Protein AF-A0A948REV4-F1 (afdb_monomer_lite)

Structure (mmCIF, N/CA/C/O backbone):
data_AF-A0A948REV4-F1
#
_entry.id   AF-A0A948REV4-F1
#
loop_
_atom_site.group_PDB
_atom_site.id
_atom_site.type_symbol
_atom_site.label_atom_id
_atom_site.label_alt_id
_atom_site.label_comp_id
_atom_site.label_asym_id
_atom_site.label_entity_id
_atom_site.label_seq_id
_atom_site.pdbx_PDB_ins_code
_atom_site.Cartn_x
_atom_site.Cartn_y
_atom_site.Cartn_z
_atom_site.occupancy
_atom_site.B_iso_or_equiv
_atom_site.auth_seq_id
_atom_site.auth_comp_id
_atom_site.auth_asym_id
_atom_site.auth_atom_id
_atom_site.pdbx_PDB_model_num
ATOM 1 N N . MET A 1 1 ? -10.980 -16.193 -3.508 1.00 78.00 1 MET A N 1
ATOM 2 C CA . MET A 1 1 ? -10.011 -15.382 -2.743 1.00 78.00 1 MET A CA 1
ATOM 3 C C . MET A 1 1 ? -9.751 -14.113 -3.533 1.00 78.00 1 MET A C 1
ATOM 5 O O . MET A 1 1 ? -9.506 -14.220 -4.729 1.00 78.00 1 MET A O 1
ATOM 9 N N . ILE A 1 2 ? -9.916 -12.940 -2.920 1.00 94.00 2 ILE A N 1
ATOM 10 C CA . ILE A 1 2 ? -9.687 -11.651 -3.591 1.00 94.00 2 ILE A CA 1
ATOM 11 C C . ILE A 1 2 ? -8.185 -11.362 -3.551 1.00 94.00 2 ILE A C 1
ATOM 13 O O . ILE A 1 2 ? -7.562 -11.546 -2.508 1.00 94.00 2 ILE A O 1
ATOM 17 N N . ARG A 1 3 ? -7.609 -10.930 -4.676 1.00 96.50 3 ARG A N 1
ATOM 18 C CA . ARG A 1 3 ? -6.180 -10.624 -4.803 1.00 96.50 3 ARG A CA 1
ATOM 19 C C . ARG A 1 3 ? -6.002 -9.188 -5.277 1.00 96.50 3 ARG A C 1
ATOM 21 O O . ARG A 1 3 ? -6.592 -8.803 -6.286 1.00 96.50 3 ARG A O 1
ATOM 28 N N . VAL A 1 4 ? -5.207 -8.406 -4.553 1.00 96.81 4 VAL A N 1
ATOM 29 C CA . VAL A 1 4 ? -4.998 -6.973 -4.799 1.00 96.81 4 VAL A CA 1
ATOM 30 C C . VAL A 1 4 ? -3.530 -6.727 -5.133 1.00 96.81 4 VAL A C 1
ATOM 32 O O . VAL A 1 4 ? -2.642 -7.013 -4.334 1.00 96.81 4 VAL A O 1
ATOM 35 N N . GLY A 1 5 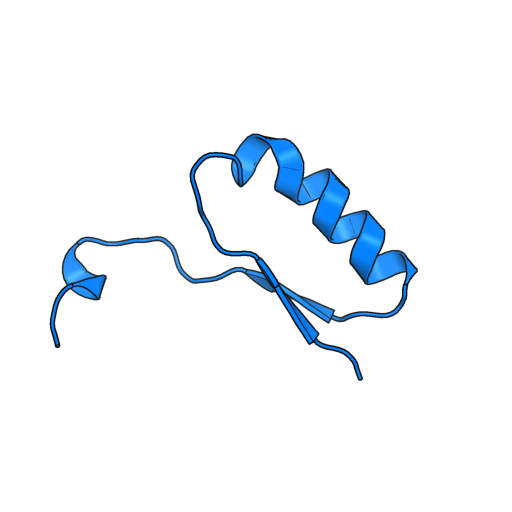? -3.274 -6.193 -6.328 1.00 94.75 5 GLY A N 1
ATOM 36 C CA . GLY A 1 5 ? -1.937 -5.795 -6.763 1.00 94.75 5 GLY A CA 1
ATOM 37 C C . GLY A 1 5 ? -1.616 -4.356 -6.358 1.00 94.75 5 GLY A C 1
ATOM 38 O O . GLY A 1 5 ? -2.357 -3.446 -6.723 1.00 94.75 5 GLY A O 1
ATOM 39 N N . ILE A 1 6 ? -0.500 -4.133 -5.660 1.00 94.00 6 ILE A N 1
ATOM 40 C CA . ILE A 1 6 ? 0.009 -2.792 -5.341 1.00 94.00 6 ILE A CA 1
ATOM 41 C C . ILE A 1 6 ? 1.262 -2.513 -6.188 1.00 94.00 6 ILE A C 1
ATOM 43 O O . ILE A 1 6 ? 2.298 -3.160 -5.988 1.00 94.00 6 ILE A O 1
ATOM 47 N N . PRO A 1 7 ? 1.207 -1.554 -7.132 1.00 91.94 7 PRO A N 1
ATOM 48 C CA . PRO A 1 7 ? 2.372 -1.173 -7.913 1.00 91.94 7 PRO A CA 1
ATOM 49 C C . PRO A 1 7 ? 3.353 -0.350 -7.074 1.00 91.94 7 PRO A C 1
ATOM 51 O O . PRO A 1 7 ? 2.960 0.482 -6.250 1.00 91.94 7 PRO A O 1
ATOM 54 N N . ARG A 1 8 ? 4.649 -0.512 -7.351 1.00 90.12 8 ARG A N 1
ATOM 55 C CA . ARG A 1 8 ? 5.705 0.362 -6.818 1.00 90.12 8 ARG A CA 1
ATOM 56 C C . ARG A 1 8 ? 5.754 1.715 -7.531 1.00 90.12 8 ARG A C 1
ATOM 58 O O . ARG A 1 8 ? 6.704 2.025 -8.242 1.00 90.12 8 ARG A O 1
ATOM 65 N N . ALA A 1 9 ? 4.696 2.498 -7.352 1.00 85.69 9 ALA A N 1
ATOM 66 C CA . ALA A 1 9 ? 4.561 3.854 -7.875 1.00 85.69 9 ALA A CA 1
ATOM 67 C C . ALA A 1 9 ? 5.075 4.916 -6.880 1.00 85.69 9 ALA A C 1
ATOM 69 O O . ALA A 1 9 ? 5.557 4.590 -5.796 1.00 85.69 9 ALA A O 1
ATOM 70 N N . LEU A 1 10 ? 4.934 6.195 -7.248 1.00 90.88 10 LEU A N 1
ATOM 71 C CA . LEU A 1 10 ? 5.479 7.366 -6.545 1.00 90.88 10 LEU A CA 1
ATOM 72 C C . LEU A 1 10 ? 5.324 7.329 -5.014 1.00 90.88 10 LEU A C 1
ATOM 74 O O . LEU A 1 10 ? 6.270 7.629 -4.295 1.00 90.88 10 LEU A O 1
ATOM 78 N N . LEU A 1 11 ? 4.148 6.941 -4.515 1.00 93.19 11 LEU A N 1
ATOM 79 C CA . LEU A 1 11 ? 3.819 6.982 -3.085 1.00 93.19 11 LEU A CA 1
ATOM 80 C C . LEU A 1 11 ? 3.821 5.600 -2.413 1.00 93.19 11 LEU A C 1
ATOM 82 O O . LEU A 1 11 ? 3.366 5.461 -1.276 1.00 93.19 11 LEU A O 1
ATOM 86 N N . TYR A 1 12 ? 4.331 4.572 -3.099 1.00 93.00 12 TYR A N 1
ATOM 87 C CA . TYR A 1 12 ? 4.347 3.196 -2.600 1.00 93.00 12 TYR A CA 1
ATOM 88 C C . TYR A 1 12 ? 4.990 3.104 -1.214 1.00 93.00 12 TYR A C 1
ATOM 90 O O . TYR A 1 12 ? 4.377 2.592 -0.287 1.00 93.00 12 TYR A O 1
ATOM 98 N N . TYR A 1 13 ? 6.191 3.655 -1.038 1.00 92.06 13 TYR A N 1
ATOM 99 C CA . TYR A 1 13 ? 6.933 3.507 0.217 1.00 92.06 13 TYR A CA 1
ATOM 100 C C . TYR A 1 13 ? 6.258 4.193 1.408 1.00 92.06 13 TYR A C 1
ATOM 102 O O . TYR A 1 13 ? 6.441 3.760 2.541 1.00 92.06 13 TYR A O 1
ATOM 110 N N . GLN A 1 14 ? 5.460 5.230 1.153 1.00 96.88 14 GLN A N 1
ATOM 111 C CA . GLN A 1 14 ? 4.757 5.966 2.197 1.00 96.88 14 GLN A CA 1
ATOM 112 C C . GLN A 1 14 ? 3.471 5.258 2.633 1.00 96.88 14 GLN A C 1
ATOM 114 O O . GLN A 1 14 ? 3.196 5.176 3.827 1.00 96.88 14 GLN A O 1
ATOM 119 N N . TYR A 1 15 ? 2.684 4.740 1.684 1.00 96.00 15 TYR A N 1
ATOM 120 C CA . TYR A 1 15 ? 1.348 4.212 1.986 1.00 96.00 15 TYR A CA 1
ATOM 121 C C . TYR A 1 15 ? 1.233 2.692 1.931 1.00 96.00 15 TYR A C 1
ATOM 123 O O . TYR A 1 15 ? 0.205 2.160 2.347 1.00 96.00 15 TYR A O 1
ATOM 131 N N . TYR A 1 16 ? 2.250 1.975 1.450 1.00 96.38 16 TYR A N 1
ATOM 132 C CA . TYR A 1 16 ? 2.195 0.517 1.359 1.00 96.38 16 TYR A CA 1
ATOM 133 C C . TYR A 1 16 ? 1.834 -0.160 2.689 1.00 96.38 16 TYR A C 1
ATOM 135 O O . TYR A 1 16 ? 0.936 -0.998 2.659 1.00 96.38 16 TYR A O 1
ATOM 143 N N . PRO A 1 17 ? 2.420 0.203 3.852 1.00 97.19 17 PRO A N 1
ATOM 144 C CA . PRO A 1 17 ? 2.038 -0.428 5.116 1.00 97.19 17 PRO A CA 1
ATOM 145 C C . PRO A 1 17 ? 0.548 -0.261 5.440 1.00 97.19 17 PRO A C 1
AT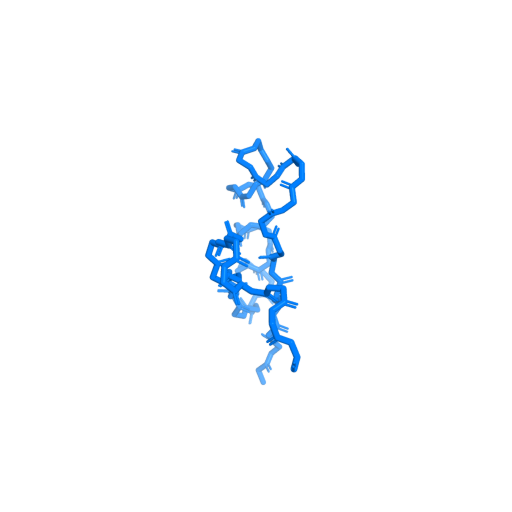OM 147 O O . PRO A 1 17 ? -0.098 -1.223 5.839 1.00 97.19 17 PRO A O 1
ATOM 150 N N . ALA A 1 18 ? -0.015 0.931 5.205 1.00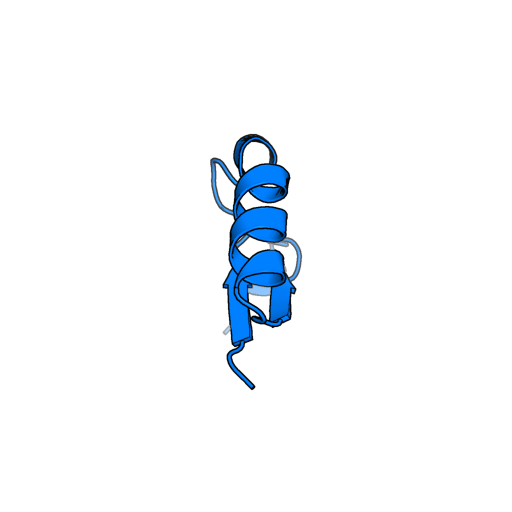 97.56 18 ALA A N 1
ATOM 151 C CA . ALA A 1 18 ? -1.428 1.205 5.456 1.00 97.56 18 ALA A CA 1
ATOM 152 C C . ALA A 1 18 ? -2.341 0.389 4.528 1.00 97.56 18 ALA A C 1
ATOM 154 O O . ALA A 1 18 ? -3.278 -0.258 4.994 1.00 97.56 18 ALA A O 1
ATOM 155 N N . TRP A 1 19 ? -2.045 0.371 3.226 1.00 96.69 19 TRP A N 1
ATOM 156 C CA . TRP A 1 19 ? -2.838 -0.381 2.251 1.00 96.69 19 TRP A CA 1
ATOM 157 C C . TRP A 1 19 ? -2.723 -1.891 2.432 1.00 96.69 19 TRP A C 1
ATOM 159 O O . TRP A 1 19 ? -3.730 -2.585 2.315 1.00 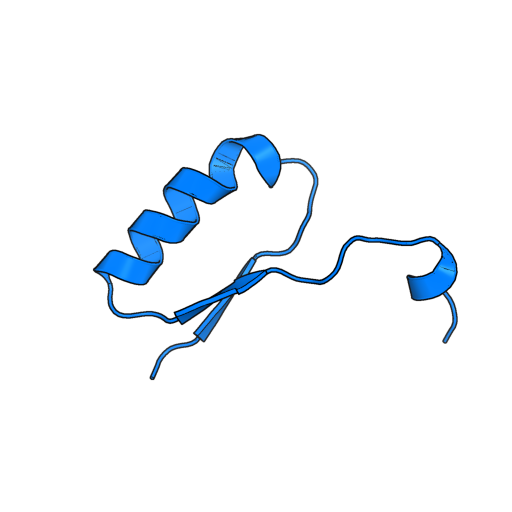96.69 19 TRP A O 1
ATOM 169 N N . LYS A 1 20 ? -1.526 -2.398 2.748 1.00 97.50 20 LYS A N 1
ATOM 170 C CA . LYS A 1 20 ? -1.308 -3.820 3.026 1.00 97.50 20 LYS A CA 1
ATOM 171 C C . LYS A 1 20 ? -2.223 -4.282 4.156 1.00 97.50 20 LYS A C 1
ATOM 173 O O . LYS A 1 20 ? -3.029 -5.179 3.940 1.00 97.50 20 LYS A O 1
ATOM 178 N N . THR A 1 21 ? -2.148 -3.621 5.311 1.00 98.00 21 THR A N 1
ATOM 179 C CA . THR A 1 21 ? -2.964 -3.980 6.476 1.00 98.00 21 THR A CA 1
ATOM 180 C C . THR A 1 21 ? -4.453 -3.847 6.175 1.00 98.00 21 THR A C 1
ATOM 182 O O . THR A 1 21 ? -5.210 -4.766 6.455 1.00 98.00 21 THR A O 1
ATOM 185 N N . PHE A 1 22 ? -4.886 -2.749 5.548 1.00 98.12 22 PHE A N 1
ATOM 186 C CA . PHE A 1 22 ? -6.297 -2.544 5.215 1.00 98.12 22 PHE A CA 1
ATOM 187 C C . PHE A 1 22 ? -6.883 -3.688 4.373 1.00 98.12 22 PHE A C 1
ATOM 189 O O . PHE A 1 22 ? -7.954 -4.198 4.687 1.00 98.12 22 PHE A O 1
ATOM 196 N N . PHE A 1 23 ? -6.188 -4.110 3.313 1.00 97.81 23 PHE A N 1
ATOM 197 C CA . PHE A 1 23 ? -6.688 -5.171 2.438 1.00 97.81 23 PHE A CA 1
ATOM 198 C C . PHE A 1 23 ? -6.552 -6.569 3.056 1.00 97.81 23 PHE A C 1
ATOM 200 O O . PHE A 1 23 ? -7.443 -7.394 2.858 1.00 97.81 23 PHE A O 1
ATOM 207 N N . GLU A 1 24 ? -5.492 -6.832 3.824 1.00 97.56 24 GLU A N 1
ATOM 208 C CA . GLU A 1 24 ? -5.324 -8.109 4.534 1.00 97.56 24 GLU A CA 1
ATOM 209 C C . GLU A 1 24 ? -6.409 -8.319 5.598 1.00 97.56 24 GLU A C 1
ATOM 211 O O . GLU A 1 24 ? -6.991 -9.401 5.660 1.00 97.56 24 GLU A O 1
ATOM 216 N N . GLU A 1 25 ? -6.758 -7.282 6.366 1.00 98.19 25 GLU A N 1
ATOM 217 C CA . GLU A 1 25 ? -7.847 -7.332 7.358 1.00 98.19 25 GLU A CA 1
ATOM 218 C C . GLU A 1 25 ? -9.228 -7.538 6.710 1.00 98.19 25 GLU A C 1
ATOM 220 O O . GLU A 1 25 ? -10.136 -8.107 7.312 1.00 98.19 25 GLU A O 1
ATOM 225 N N . LEU A 1 26 ? -9.387 -7.141 5.444 1.00 97.25 26 LEU A N 1
ATOM 226 C CA . LEU A 1 26 ? -10.575 -7.446 4.639 1.00 97.25 26 LEU A CA 1
ATOM 227 C C . LEU A 1 26 ? -10.549 -8.862 4.030 1.00 97.25 26 LEU A C 1
ATOM 229 O O . LEU A 1 26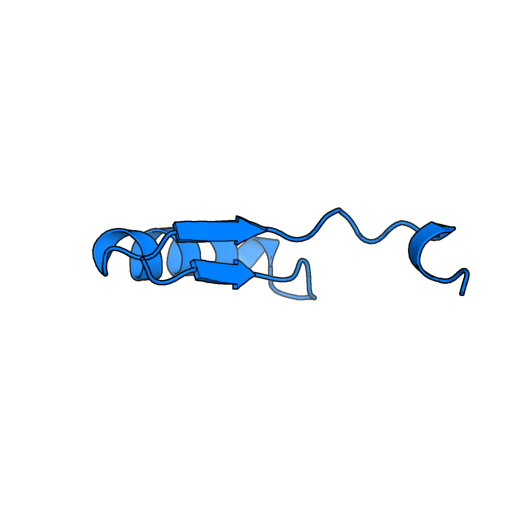 ? -11.460 -9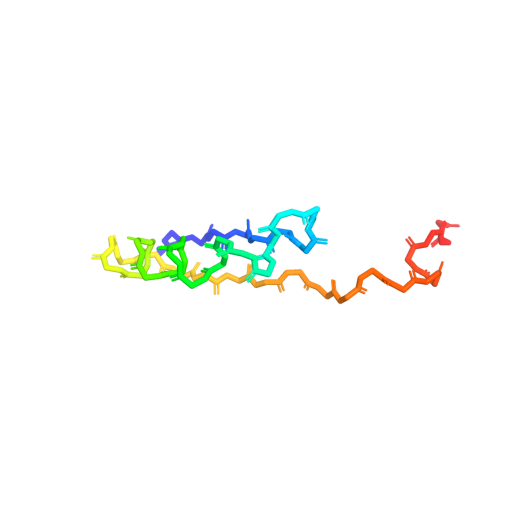.229 3.285 1.00 97.25 26 LEU A O 1
ATOM 233 N N . GLY A 1 27 ? -9.522 -9.664 4.324 1.00 97.38 27 GLY A N 1
ATOM 234 C CA . GLY A 1 27 ? -9.364 -11.034 3.832 1.00 97.38 27 GLY A CA 1
ATOM 235 C C . GLY A 1 27 ? -8.824 -11.137 2.402 1.00 97.38 27 GLY A C 1
ATOM 236 O O . GLY A 1 27 ? -8.966 -12.190 1.770 1.00 97.38 27 GLY A O 1
ATOM 237 N N . ALA A 1 28 ? -8.235 -10.065 1.863 1.00 97.75 28 ALA A N 1
ATOM 238 C CA . ALA A 1 28 ? -7.605 -10.081 0.548 1.00 97.75 28 ALA A CA 1
ATOM 239 C C . ALA A 1 28 ? -6.116 -10.453 0.627 1.00 97.75 28 ALA A C 1
ATOM 241 O O . ALA A 1 28 ? -5.403 -10.096 1.561 1.00 97.75 28 ALA A O 1
ATOM 242 N N . GLU A 1 29 ? -5.623 -11.135 -0.406 1.00 97.88 29 GLU A N 1
ATOM 243 C CA . GLU A 1 29 ? -4.191 -11.360 -0.604 1.00 97.88 29 GLU A CA 1
ATOM 244 C C . GLU A 1 29 ? -3.566 -10.138 -1.282 1.00 97.88 29 GLU A C 1
ATOM 246 O O . GLU A 1 29 ? -3.963 -9.765 -2.392 1.00 97.88 29 GLU A O 1
ATOM 251 N N . VAL A 1 30 ? -2.566 -9.532 -0.646 1.00 97.06 30 VAL A N 1
ATOM 252 C CA . VAL A 1 30 ? -1.844 -8.380 -1.198 1.00 97.06 30 VAL A CA 1
ATOM 253 C C . VAL A 1 30 ? -0.582 -8.846 -1.918 1.00 97.06 30 VAL A C 1
ATOM 255 O O . VAL A 1 30 ? 0.268 -9.519 -1.339 1.00 97.06 30 VAL A O 1
ATOM 258 N N . VAL A 1 31 ? -0.430 -8.446 -3.182 1.00 96.44 31 VAL A N 1
ATOM 259 C CA . VAL A 1 31 ? 0.737 -8.768 -4.014 1.00 96.44 31 VAL A CA 1
ATOM 260 C C . VAL A 1 31 ? 1.405 -7.491 -4.492 1.00 96.44 31 VAL A C 1
ATOM 262 O O . VAL A 1 31 ? 0.753 -6.586 -5.005 1.00 96.44 31 VAL A O 1
ATOM 265 N N . VAL A 1 32 ? 2.727 -7.421 -4.365 1.00 94.31 32 VAL A N 1
ATOM 266 C CA . VAL A 1 32 ? 3.518 -6.263 -4.799 1.00 94.31 32 VAL A CA 1
ATOM 267 C C . VAL A 1 32 ? 4.185 -6.555 -6.138 1.00 94.31 32 VAL A C 1
ATOM 269 O O . VAL A 1 32 ? 4.762 -7.626 -6.332 1.00 94.31 32 VAL A O 1
ATOM 272 N N . SER A 1 33 ? 4.149 -5.591 -7.061 1.00 87.69 33 SER A N 1
ATOM 273 C CA . SER A 1 33 ? 4.852 -5.713 -8.343 1.00 87.69 33 SER A CA 1
ATOM 274 C C . SER A 1 33 ? 6.371 -5.802 -8.151 1.00 87.69 33 SER A C 1
ATOM 276 O O . SER A 1 33 ? 6.925 -5.246 -7.199 1.00 87.69 33 SER A O 1
ATOM 278 N N . ALA A 1 34 ? 7.085 -6.438 -9.083 1.00 86.31 34 ALA A N 1
ATOM 279 C CA . ALA A 1 34 ? 8.551 -6.403 -9.138 1.00 86.31 34 ALA A CA 1
ATOM 280 C C . ALA A 1 34 ? 9.091 -4.949 -9.193 1.00 86.31 34 ALA A C 1
ATOM 282 O O . ALA A 1 34 ? 8.325 -4.026 -9.499 1.00 86.31 34 ALA A O 1
ATOM 283 N N . PRO A 1 35 ? 10.368 -4.700 -8.828 1.00 82.75 35 PRO A N 1
ATOM 284 C CA . PRO A 1 35 ? 10.917 -3.353 -8.854 1.00 82.75 35 PRO A CA 1
ATOM 285 C C . PRO A 1 35 ? 10.966 -2.909 -10.302 1.00 82.75 35 PRO A C 1
ATOM 287 O O . PRO A 1 35 ? 11.362 -3.698 -11.163 1.00 82.75 35 PRO A O 1
ATOM 290 N N . THR A 1 36 ? 10.599 -1.660 -10.573 1.00 74.94 36 THR A N 1
ATOM 291 C CA . THR A 1 36 ? 10.830 -1.093 -11.898 1.00 74.94 36 THR A CA 1
ATOM 292 C C . THR A 1 36 ? 12.336 -1.085 -12.134 1.00 74.94 36 THR A C 1
ATOM 294 O O . THR A 1 36 ? 13.074 -0.346 -11.487 1.00 74.94 36 THR A O 1
ATOM 297 N N . SER A 1 37 ? 12.795 -1.958 -13.021 1.00 71.56 37 SER A N 1
ATOM 298 C CA . SER A 1 37 ? 14.152 -1.953 -13.555 1.00 71.56 37 SER A CA 1
ATOM 299 C C . SER A 1 37 ? 14.087 -1.431 -14.985 1.00 71.56 37 SER A C 1
ATOM 301 O O . SER A 1 37 ? 13.057 -1.565 -15.643 1.00 71.56 37 SER A O 1
ATOM 303 N N . GLN A 1 38 ? 15.175 -0.847 -15.490 1.00 64.00 38 GLN A N 1
ATOM 304 C CA . GLN A 1 38 ? 15.247 -0.396 -16.886 1.00 64.00 38 GLN A CA 1
ATOM 305 C C . GLN A 1 38 ? 14.899 -1.530 -17.876 1.00 64.00 38 GLN A C 1
ATOM 307 O O . GLN A 1 38 ? 14.310 -1.280 -18.923 1.00 64.00 38 GLN A O 1
ATOM 312 N N . ALA A 1 39 ? 15.191 -2.785 -17.512 1.00 63.34 39 ALA A N 1
ATOM 313 C CA . ALA A 1 39 ? 14.858 -3.973 -18.296 1.00 63.34 39 ALA A CA 1
ATOM 314 C C . ALA A 1 39 ? 13.345 -4.186 -18.503 1.00 63.34 39 ALA A C 1
ATOM 316 O O . ALA A 1 39 ? 12.960 -4.883 -19.435 1.00 63.34 39 ALA A O 1
ATOM 317 N N . ALA A 1 40 ? 12.480 -3.575 -17.684 1.00 61.28 40 ALA A N 1
ATOM 318 C CA . ALA A 1 40 ? 11.027 -3.679 -17.831 1.00 61.28 40 ALA A CA 1
ATOM 319 C C . ALA A 1 40 ? 10.469 -2.925 -19.059 1.00 61.28 40 ALA A C 1
ATOM 321 O O . ALA A 1 40 ? 9.282 -3.043 -19.344 1.00 61.28 40 ALA A O 1
ATOM 322 N N . VAL A 1 41 ? 11.297 -2.145 -19.770 1.00 61.28 41 VAL A N 1
ATOM 323 C CA . VAL A 1 41 ? 10.889 -1.346 -20.944 1.00 61.28 41 VAL A CA 1
ATOM 324 C C . VAL A 1 41 ? 11.048 -2.112 -22.268 1.00 61.28 41 VAL A C 1
ATOM 326 O O . VAL A 1 41 ? 10.579 -1.648 -23.303 1.00 61.28 41 VAL A O 1
ATOM 329 N N . THR A 1 42 ? 11.657 -3.298 -22.272 1.00 48.53 42 THR A N 1
ATOM 330 C CA . THR A 1 42 ? 11.844 -4.061 -23.514 1.00 48.53 42 THR A CA 1
ATOM 331 C C . THR A 1 42 ? 10.619 -4.933 -23.796 1.00 48.53 42 THR A C 1
ATOM 333 O O . THR A 1 42 ? 10.395 -5.931 -23.111 1.00 48.53 42 THR A O 1
ATOM 336 N N . SER A 1 43 ? 9.824 -4.509 -24.784 1.00 46.69 43 SER A N 1
ATOM 337 C CA . SER A 1 43 ? 8.791 -5.309 -25.467 1.00 46.69 43 SER A CA 1
ATOM 338 C C . SER A 1 43 ? 9.386 -6.080 -26.639 1.00 46.69 43 SER A C 1
ATOM 340 O O . SER A 1 43 ? 10.332 -5.540 -27.257 1.00 46.69 43 SER A O 1
#

Sequence (43 aa):
MIRVGIPRALLYYQYYPAWKTFFEELGAEVVVSAPTSQAAVTS

pLDDT: mean 88.03, std 14.0, range [46.69, 98.19]

Radius of gyration: 12.24 Å; chains: 1; bounding box: 26×23×33 Å

Secondary structure (DSSP, 8-state):
--EEEE---TTHHHHHHHHHHHHHHTTPEEEEPPP--GGGG--

Foldseek 3Di:
DAEAEDEPDDCCVPCVVVVCVVQVVVVYHYDYDDDDDPVVPDD